Protein AF-A0A7J4VI75-F1 (afdb_monomer)

Radius of gyration: 18.7 Å; Cα contacts (8 Å, |Δi|>4): 49; chains: 1; bounding box: 31×25×63 Å

Sequence (62 aa):
MSDVDRPTLQRAPALVAHKCHCGDWAGFGFTPPGRQQETQWWCWKHYPYRHPDTKAGAEPRS

Solvent-accessible surface area (backbone atoms only — not comparable to full-atom values): 4427 Å² total; per-residue (Å²): 136,60,81,86,76,56,78,78,80,89,60,85,75,85,81,83,82,49,54,15,94,86,68,47,66,29,83,49,70,55,63,64,87,95,52,100,58,78,66,47,41,25,21,85,93,64,46,86,74,75,55,91,82,62,70,88,77,82,75,82,81,127

Foldseek 3Di:
DDPVPDDDDPDDDPDPWDAAPVRHTFDDWDDPPPDPDDTHTDDPVRPPDDDPPPDPDPDPDD

Secondary structure (DSSP, 8-state):
--GGGSPP-SS-------B-TTSSBPSEEEPPTT--PPPEEE-GGG-----TT--S------

Structure (mmCIF, N/CA/C/O backbone):
data_AF-A0A7J4VI75-F1
#
_entry.id   AF-A0A7J4VI75-F1
#
loop_
_atom_site.group_PDB
_atom_site.id
_atom_site.type_symbol
_atom_site.label_atom_id
_atom_site.label_alt_id
_atom_site.label_comp_id
_atom_site.label_asym_id
_atom_site.label_entity_id
_atom_site.label_seq_id
_atom_site.pdbx_PDB_ins_code
_atom_site.Cartn_x
_atom_site.Cartn_y
_atom_site.Cartn_z
_atom_site.occupancy
_atom_site.B_iso_or_equiv
_atom_site.auth_seq_id
_atom_site.auth_comp_id
_atom_site.auth_asym_id
_atom_site.auth_atom_id
_atom_site.pdbx_PDB_model_num
ATOM 1 N N . MET A 1 1 ? 21.209 7.291 17.939 1.00 47.78 1 MET A N 1
ATOM 2 C CA . MET A 1 1 ? 19.854 7.253 18.525 1.00 47.78 1 MET A CA 1
ATOM 3 C C . MET A 1 1 ? 19.484 5.790 18.626 1.00 47.78 1 MET A C 1
ATOM 5 O O . MET A 1 1 ? 19.484 5.129 17.591 1.00 47.78 1 MET A O 1
ATOM 9 N N . SER A 1 2 ? 19.325 5.272 19.840 1.00 78.94 2 SER A N 1
ATOM 10 C CA . SER A 1 2 ? 19.030 3.856 20.074 1.00 78.94 2 SER A CA 1
ATOM 11 C C . SER A 1 2 ? 17.516 3.649 20.061 1.00 78.94 2 SER A C 1
ATOM 13 O O . SER A 1 2 ? 16.767 4.566 20.380 1.00 78.94 2 SER A O 1
ATOM 15 N N . ASP A 1 3 ? 17.043 2.454 19.702 1.00 73.50 3 ASP A N 1
ATOM 16 C CA . ASP A 1 3 ? 15.601 2.142 19.675 1.00 73.50 3 ASP A CA 1
ATOM 17 C C . ASP A 1 3 ? 14.922 2.341 21.051 1.00 73.50 3 ASP A C 1
ATOM 19 O O . ASP A 1 3 ? 13.752 2.699 21.129 1.00 73.50 3 ASP A O 1
ATOM 23 N N . VAL A 1 4 ? 15.704 2.237 22.133 1.00 81.50 4 VAL A N 1
ATOM 24 C CA . VAL A 1 4 ? 15.289 2.475 23.529 1.00 81.50 4 VAL A CA 1
ATOM 25 C C . VAL A 1 4 ? 14.853 3.924 23.790 1.00 81.50 4 VAL A C 1
ATOM 27 O O . VAL A 1 4 ? 14.047 4.168 24.683 1.00 81.50 4 VAL A O 1
ATOM 30 N N . ASP A 1 5 ? 15.332 4.886 22.998 1.00 84.88 5 ASP A N 1
ATOM 31 C CA . ASP A 1 5 ? 14.971 6.302 23.142 1.00 84.88 5 ASP A CA 1
ATOM 32 C C . ASP A 1 5 ? 13.649 6.646 22.429 1.00 84.88 5 ASP A C 1
ATOM 34 O O . ASP A 1 5 ? 13.213 7.802 22.428 1.00 84.88 5 ASP A O 1
ATOM 38 N N . ARG A 1 6 ? 13.013 5.673 21.760 1.00 79.25 6 ARG A N 1
ATOM 39 C CA . ARG A 1 6 ? 11.805 5.923 20.976 1.00 79.25 6 ARG A CA 1
ATOM 40 C C . ARG A 1 6 ? 10.583 5.996 21.902 1.00 79.25 6 ARG A C 1
ATOM 42 O O . ARG A 1 6 ? 10.323 5.051 22.644 1.00 79.25 6 ARG A O 1
ATOM 49 N N . PRO A 1 7 ? 9.791 7.082 21.854 1.00 80.69 7 PRO A N 1
ATOM 50 C CA . PRO A 1 7 ? 8.597 7.194 22.680 1.00 80.69 7 PRO A CA 1
ATOM 51 C C . PRO A 1 7 ? 7.593 6.091 22.333 1.00 80.69 7 PRO A C 1
ATOM 53 O O . PRO A 1 7 ? 7.372 5.775 21.159 1.00 80.69 7 PRO A O 1
ATOM 56 N N . THR A 1 8 ? 6.956 5.530 2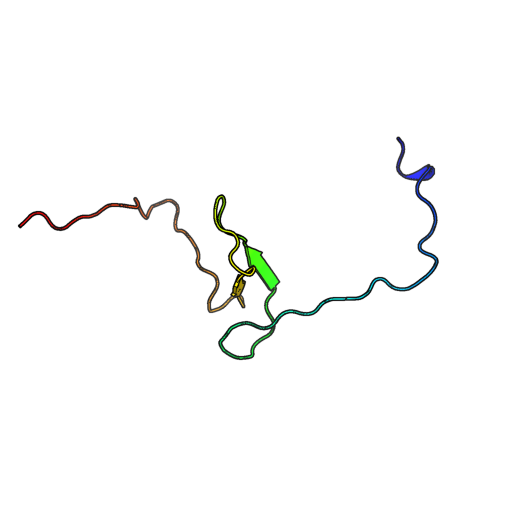3.361 1.00 81.44 8 THR A N 1
ATOM 57 C CA . THR A 1 8 ? 5.869 4.564 23.203 1.00 81.44 8 THR A CA 1
ATOM 58 C C . THR A 1 8 ? 4.714 5.186 22.425 1.00 81.44 8 THR A C 1
ATOM 60 O O . THR A 1 8 ? 4.333 6.342 22.628 1.00 81.44 8 THR A O 1
ATOM 63 N N . LEU A 1 9 ? 4.156 4.410 21.494 1.00 80.81 9 LEU A N 1
ATOM 64 C CA . LEU A 1 9 ? 3.060 4.856 20.644 1.00 80.81 9 LEU A CA 1
ATOM 65 C C . LEU A 1 9 ? 1.823 5.134 21.518 1.00 80.81 9 LEU A C 1
ATOM 67 O O . LEU A 1 9 ? 1.203 4.207 22.029 1.00 80.81 9 LEU A O 1
ATOM 71 N N . GLN A 1 10 ? 1.453 6.405 21.695 1.00 86.56 10 GLN A N 1
ATOM 72 C CA . GLN A 1 10 ? 0.318 6.779 22.558 1.00 86.56 10 GLN A CA 1
ATOM 73 C C . GLN A 1 10 ? -1.059 6.505 21.935 1.00 86.56 10 GLN A C 1
ATOM 75 O O . GLN A 1 10 ? -2.080 6.576 22.613 1.00 86.56 10 GLN A O 1
ATOM 80 N N . ARG A 1 11 ? -1.108 6.217 20.632 1.00 82.69 11 ARG A N 1
ATOM 81 C CA . ARG A 1 11 ? -2.339 5.923 19.893 1.00 82.69 11 ARG A CA 1
ATOM 82 C C . ARG A 1 11 ? -2.054 4.978 18.741 1.00 82.69 11 ARG A C 1
ATOM 84 O O . ARG A 1 11 ? -0.945 4.990 18.208 1.00 82.69 11 ARG A O 1
ATOM 91 N N . ALA A 1 12 ? -3.068 4.224 18.322 1.00 80.94 12 ALA A N 1
ATOM 92 C CA . ALA A 1 12 ? -2.975 3.409 17.121 1.00 80.94 12 ALA A CA 1
ATOM 93 C C . ALA A 1 12 ? -2.614 4.297 15.911 1.00 80.94 12 ALA A C 1
ATOM 95 O O . ALA A 1 12 ? -3.187 5.383 15.754 1.00 80.94 12 ALA A O 1
ATOM 96 N N . PRO A 1 13 ? -1.666 3.871 15.062 1.00 75.81 13 PRO A N 1
ATOM 97 C CA . PRO A 1 13 ? -1.380 4.585 13.835 1.00 75.81 13 PRO A CA 1
ATOM 98 C C . PRO A 1 13 ? -2.594 4.489 12.908 1.00 75.81 13 PRO A C 1
ATOM 100 O O . PRO A 1 13 ? -3.255 3.453 12.834 1.00 75.81 13 PRO A O 1
ATOM 103 N N . ALA A 1 14 ? -2.889 5.575 12.193 1.00 77.19 14 ALA A N 1
ATOM 104 C CA . ALA A 1 14 ? -3.900 5.545 11.149 1.00 77.19 14 ALA A CA 1
ATOM 105 C C . ALA A 1 14 ? -3.410 4.613 10.034 1.00 77.19 14 ALA A C 1
ATOM 107 O O . ALA A 1 14 ? -2.451 4.924 9.329 1.00 77.19 14 ALA A O 1
ATOM 108 N N . LEU A 1 15 ? -4.050 3.453 9.900 1.00 69.88 15 LEU A N 1
ATOM 109 C CA . LEU A 1 15 ? -3.800 2.544 8.791 1.00 69.88 15 LEU A CA 1
ATOM 110 C C . LEU A 1 15 ? -4.484 3.122 7.553 1.00 69.88 15 LEU A C 1
ATOM 112 O O . LEU A 1 15 ? -5.698 3.000 7.388 1.00 69.88 15 LEU A O 1
ATOM 116 N N . VAL A 1 16 ? -3.713 3.788 6.696 1.00 77.81 16 VAL A N 1
ATOM 117 C CA . VAL A 1 16 ? -4.216 4.246 5.400 1.00 77.81 16 VAL A CA 1
ATOM 118 C C . VAL A 1 16 ? -4.208 3.048 4.457 1.00 77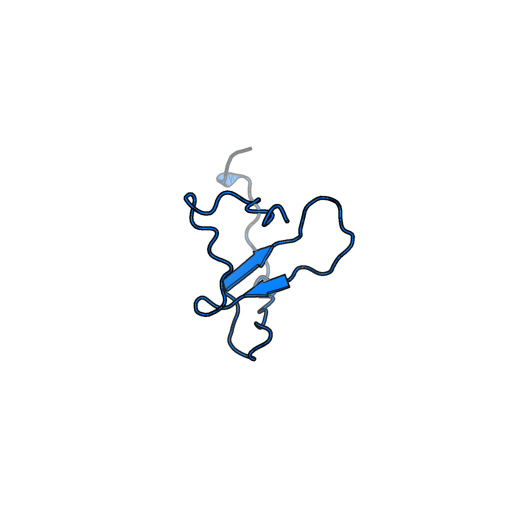.81 16 VAL A C 1
ATOM 120 O O . VAL A 1 16 ? -3.160 2.608 3.992 1.00 77.81 16 VAL A O 1
ATOM 123 N N . ALA A 1 17 ? -5.388 2.476 4.231 1.00 80.31 17 ALA A N 1
ATOM 124 C CA . ALA A 1 17 ? -5.554 1.356 3.323 1.00 80.31 17 ALA A CA 1
ATOM 125 C C . ALA A 1 17 ? -5.835 1.877 1.909 1.00 80.31 17 ALA A C 1
ATOM 127 O O . ALA A 1 17 ? -6.767 2.652 1.690 1.00 80.31 17 ALA A O 1
ATOM 128 N N . HIS A 1 18 ? -5.031 1.438 0.947 1.00 87.56 18 HIS A N 1
ATOM 129 C CA . HIS A 1 18 ? -5.140 1.869 -0.441 1.00 87.56 18 HIS A CA 1
ATOM 130 C C . HIS A 1 18 ? -5.782 0.788 -1.308 1.00 87.56 18 HIS A C 1
ATOM 132 O O . HIS A 1 18 ? -5.635 -0.410 -1.051 1.00 87.56 18 HIS A O 1
ATOM 138 N N . LYS A 1 19 ? -6.500 1.211 -2.352 1.00 89.06 19 LYS A N 1
ATOM 139 C CA . LYS A 1 19 ? -7.139 0.312 -3.316 1.00 89.06 19 LYS A CA 1
ATOM 140 C C . LYS A 1 19 ? -6.438 0.379 -4.661 1.00 89.06 19 LYS A C 1
ATOM 142 O O . LYS A 1 19 ? -5.993 1.437 -5.096 1.00 89.06 19 LYS A O 1
ATOM 147 N N . CYS A 1 20 ? -6.375 -0.767 -5.320 1.00 90.62 20 CYS A N 1
ATOM 148 C CA . CYS A 1 20 ? -6.024 -0.857 -6.722 1.00 90.62 20 CYS A CA 1
ATOM 149 C C . CYS A 1 20 ? -7.177 -0.317 -7.583 1.00 90.62 20 CYS A C 1
ATOM 151 O O . CYS A 1 20 ? -8.330 -0.296 -7.152 1.00 90.62 20 CYS A O 1
ATOM 153 N N . HIS A 1 21 ? -6.884 0.049 -8.831 1.00 87.06 21 HIS A N 1
ATOM 154 C CA . HIS A 1 21 ? -7.895 0.474 -9.805 1.00 87.06 21 HIS A CA 1
ATOM 155 C C . HIS A 1 21 ? -8.987 -0.586 -10.050 1.00 87.06 21 HIS A C 1
ATOM 157 O O . HIS A 1 21 ? -10.095 -0.244 -10.443 1.00 87.06 21 HIS A O 1
ATOM 163 N N . CYS A 1 22 ? -8.707 -1.866 -9.778 1.00 89.50 22 CYS A N 1
ATOM 164 C CA . CYS A 1 22 ? -9.681 -2.955 -9.866 1.00 89.50 22 CYS A CA 1
ATOM 165 C C . CYS A 1 22 ? -10.558 -3.120 -8.607 1.00 89.50 22 CYS A C 1
ATOM 167 O O . CYS A 1 22 ? -11.372 -4.036 -8.550 1.00 89.50 22 CYS A O 1
ATOM 169 N N . GLY A 1 23 ? -10.371 -2.286 -7.579 1.00 89.00 23 GLY A N 1
ATOM 170 C CA . GLY A 1 23 ? -11.124 -2.328 -6.322 1.00 89.00 23 GLY A CA 1
ATOM 171 C C . GLY A 1 23 ? -10.543 -3.239 -5.232 1.00 89.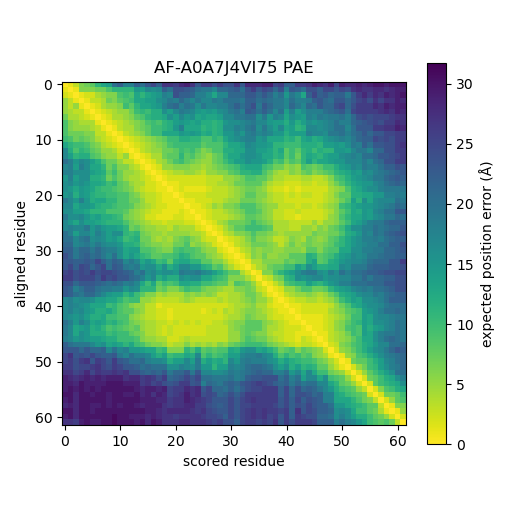00 23 GLY A C 1
ATOM 172 O O . GLY A 1 23 ? -10.909 -3.068 -4.068 1.00 89.00 23 GLY A O 1
ATOM 173 N N . ASP A 1 24 ? -9.614 -4.139 -5.576 1.00 90.50 24 ASP A N 1
ATOM 174 C CA . ASP A 1 24 ? -8.887 -4.978 -4.610 1.00 90.50 24 ASP A CA 1
ATOM 175 C C . ASP A 1 24 ? -7.938 -4.139 -3.739 1.00 90.50 24 ASP A C 1
ATOM 177 O O . ASP A 1 24 ? -7.449 -3.081 -4.146 1.00 90.50 24 ASP A O 1
ATOM 181 N N . TRP A 1 25 ? -7.620 -4.642 -2.545 1.00 88.81 25 TRP A N 1
ATOM 182 C CA . TRP A 1 25 ? -6.633 -4.024 -1.659 1.00 88.81 25 TRP A CA 1
ATOM 183 C C . TRP A 1 25 ? -5.239 -4.000 -2.295 1.00 88.81 25 TRP A C 1
ATOM 185 O O . TRP A 1 25 ? -4.754 -5.005 -2.824 1.00 88.81 25 TRP A O 1
ATOM 195 N N . ALA A 1 26 ? -4.590 -2.838 -2.235 1.00 89.56 26 ALA A N 1
ATOM 196 C CA . ALA A 1 26 ? -3.228 -2.650 -2.710 1.00 89.56 26 ALA A CA 1
ATOM 197 C C . ALA A 1 26 ? -2.216 -2.868 -1.578 1.00 89.56 26 ALA A C 1
ATOM 199 O O . ALA A 1 26 ? -2.429 -2.422 -0.453 1.00 89.56 26 ALA A O 1
ATOM 200 N N . GLY A 1 27 ? -1.104 -3.537 -1.892 1.00 79.94 27 GLY A N 1
ATOM 201 C CA . GLY A 1 27 ? 0.005 -3.755 -0.953 1.00 79.94 27 GLY A CA 1
ATOM 202 C C . GLY A 1 27 ? 1.185 -2.803 -1.160 1.00 79.94 27 GLY A C 1
ATOM 203 O O . GLY A 1 27 ? 2.011 -2.655 -0.266 1.00 79.94 27 GLY A O 1
ATOM 204 N N . PHE A 1 28 ? 1.270 -2.159 -2.332 1.00 77.31 28 PHE A N 1
ATOM 205 C CA . PHE A 1 28 ? 2.404 -1.320 -2.724 1.00 77.31 28 PHE A CA 1
ATOM 206 C C . PHE A 1 28 ? 1.937 -0.093 -3.498 1.00 77.31 28 PHE A C 1
ATOM 208 O O . PHE A 1 28 ? 1.052 -0.189 -4.355 1.00 77.31 28 PHE A O 1
ATOM 215 N N . GLY A 1 29 ? 2.577 1.039 -3.210 1.00 78.88 29 GLY A N 1
ATOM 216 C CA . GLY A 1 29 ? 2.418 2.283 -3.944 1.00 78.88 29 GLY A CA 1
ATOM 217 C C . GLY A 1 29 ? 3.775 2.843 -4.348 1.00 78.88 29 GLY A C 1
ATOM 218 O O . GLY A 1 29 ? 4.724 2.802 -3.568 1.00 78.88 29 GLY A O 1
ATOM 219 N N . PHE A 1 30 ? 3.869 3.351 -5.572 1.00 74.06 30 PHE A N 1
ATOM 220 C CA . PHE A 1 30 ? 5.075 3.976 -6.110 1.00 74.06 30 PHE A CA 1
ATOM 221 C C . PHE A 1 30 ? 4.717 5.345 -6.669 1.00 74.06 30 PHE A C 1
ATOM 223 O O . PHE A 1 30 ? 3.742 5.500 -7.409 1.00 74.06 30 PHE A O 1
ATOM 230 N N . THR A 1 31 ? 5.547 6.331 -6.349 1.00 69.81 31 THR A N 1
ATOM 231 C CA . THR A 1 31 ? 5.513 7.651 -6.975 1.00 69.81 31 THR A CA 1
ATOM 232 C C . THR A 1 31 ? 6.663 7.712 -7.980 1.00 69.81 31 THR A C 1
ATOM 234 O O . THR A 1 31 ? 7.819 7.567 -7.575 1.00 69.81 31 THR A O 1
ATOM 237 N N . PRO A 1 32 ? 6.401 7.884 -9.288 1.00 66.44 32 PRO A N 1
ATOM 238 C CA . PRO A 1 32 ? 7.467 8.017 -10.273 1.00 66.44 32 PRO A CA 1
ATOM 239 C C . PRO A 1 32 ? 8.350 9.234 -9.942 1.00 66.44 32 PRO A C 1
ATOM 241 O O . PRO A 1 32 ? 7.807 10.315 -9.695 1.00 66.44 32 PRO A O 1
ATOM 244 N N . PRO A 1 33 ? 9.691 9.110 -9.962 1.00 62.84 33 PRO A N 1
ATOM 245 C CA . PRO A 1 33 ? 10.568 10.247 -9.706 1.00 62.84 33 PRO A CA 1
ATOM 246 C C . PRO A 1 33 ? 10.338 11.344 -10.755 1.00 62.84 33 PRO A C 1
ATOM 248 O O . PRO A 1 33 ? 10.246 11.070 -11.951 1.00 62.84 33 PRO A O 1
ATOM 251 N N . GLY A 1 34 ? 10.231 12.594 -10.300 1.00 63.50 34 GLY A N 1
ATOM 252 C CA . GLY A 1 34 ? 10.117 13.768 -11.172 1.00 63.50 34 GLY A CA 1
ATOM 253 C C . GLY A 1 34 ? 8.703 14.127 -11.643 1.00 63.50 34 GLY A C 1
ATOM 254 O O . GLY A 1 34 ? 8.565 15.053 -12.439 1.00 63.50 34 GLY A O 1
ATOM 255 N N . ARG A 1 35 ? 7.645 13.459 -11.163 1.00 57.81 35 ARG A N 1
ATOM 256 C CA . ARG A 1 35 ? 6.257 13.886 -11.417 1.00 57.81 35 ARG A CA 1
ATOM 257 C C . ARG A 1 35 ? 5.548 14.228 -10.111 1.00 57.81 35 ARG A C 1
ATOM 259 O O . ARG A 1 35 ? 5.554 13.420 -9.192 1.00 57.81 35 ARG A O 1
ATOM 266 N N . GLN A 1 36 ? 4.849 15.365 -10.068 1.00 61.69 36 GLN A N 1
ATOM 267 C CA . GLN A 1 36 ? 3.830 15.662 -9.044 1.00 61.69 36 GLN A CA 1
ATOM 268 C C . GLN A 1 36 ? 2.548 14.830 -9.260 1.00 61.69 36 GLN A C 1
ATOM 270 O O . GLN A 1 36 ? 1.439 15.336 -9.131 1.00 61.69 36 GLN A O 1
ATOM 275 N N . GLN A 1 37 ? 2.683 13.576 -9.692 1.00 62.56 37 GLN A N 1
ATOM 276 C CA . GLN A 1 37 ? 1.532 12.701 -9.884 1.00 62.56 37 GLN A CA 1
ATOM 277 C C . GLN A 1 37 ? 1.210 11.971 -8.589 1.00 62.56 37 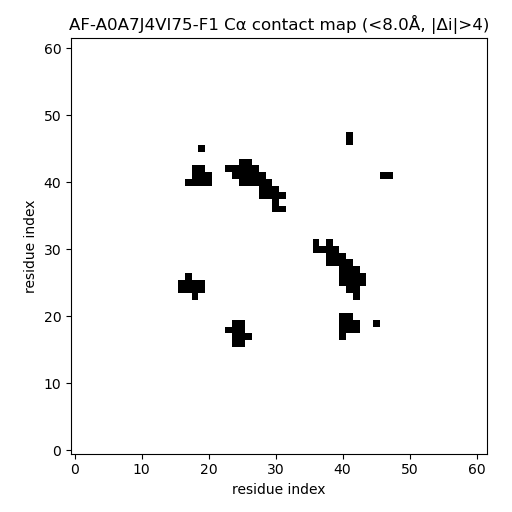GLN A C 1
ATOM 279 O O . GLN A 1 37 ? 2.101 11.643 -7.803 1.00 62.56 37 GLN A O 1
ATOM 284 N N . GLU A 1 38 ? -0.079 11.709 -8.402 1.00 70.94 38 GLU A N 1
ATOM 285 C CA . GLU A 1 38 ? -0.587 10.913 -7.296 1.00 70.94 38 GLU A CA 1
ATOM 286 C C . GLU A 1 38 ? 0.081 9.534 -7.277 1.00 70.94 38 GLU A C 1
ATOM 288 O O . GLU A 1 38 ? 0.291 8.901 -8.318 1.00 70.94 38 GLU A O 1
ATOM 293 N N . THR A 1 39 ? 0.435 9.071 -6.077 1.00 78.19 39 THR A N 1
ATOM 294 C CA . THR A 1 39 ? 0.959 7.722 -5.860 1.00 78.19 39 THR A CA 1
ATOM 295 C C . THR A 1 39 ? -0.032 6.705 -6.410 1.00 78.19 39 THR A C 1
ATOM 297 O O . THR A 1 39 ? -1.174 6.637 -5.954 1.00 78.19 39 THR A O 1
ATOM 300 N N . GLN A 1 40 ? 0.404 5.903 -7.378 1.00 83.00 40 GLN A N 1
ATOM 301 C CA . GLN A 1 40 ? -0.408 4.813 -7.908 1.00 83.00 40 GLN A CA 1
ATOM 302 C C . GLN A 1 40 ? -0.271 3.587 -7.003 1.00 83.00 40 GLN A C 1
ATOM 304 O O . GLN A 1 40 ? 0.805 3.333 -6.462 1.00 83.00 40 GLN A O 1
ATOM 309 N N . TRP A 1 41 ? -1.367 2.844 -6.833 1.00 87.44 41 TRP A N 1
ATOM 310 C CA . TRP A 1 41 ? -1.476 1.714 -5.910 1.00 87.44 41 TRP A CA 1
ATOM 311 C C . TRP A 1 41 ? -1.888 0.437 -6.647 1.00 87.44 41 TRP A C 1
ATOM 313 O O . TRP A 1 41 ? -2.828 0.445 -7.448 1.00 87.44 41 TRP A O 1
ATOM 323 N N . TRP A 1 42 ? -1.216 -0.679 -6.350 1.00 88.69 42 TRP A N 1
ATOM 324 C CA . TRP A 1 42 ? -1.441 -1.956 -7.037 1.00 88.69 42 TRP A CA 1
ATOM 325 C C . TRP A 1 42 ? -1.677 -3.123 -6.074 1.00 88.69 42 TRP A C 1
ATOM 327 O O . TRP A 1 42 ? -1.018 -3.253 -5.038 1.00 88.69 42 TRP A O 1
ATOM 337 N N . CYS A 1 43 ? -2.614 -4.002 -6.440 1.00 90.56 43 CYS A N 1
ATOM 338 C CA . CYS A 1 43 ? -2.730 -5.337 -5.856 1.00 90.56 43 CYS A CA 1
ATOM 339 C C . CYS A 1 43 ? -1.704 -6.280 -6.510 1.00 90.56 43 CYS A C 1
ATOM 341 O O . CYS A 1 43 ? -1.188 -5.985 -7.585 1.00 90.56 43 CYS A O 1
ATOM 343 N N . TRP A 1 44 ? -1.431 -7.439 -5.907 1.00 84.06 44 TRP A N 1
ATOM 344 C CA . TRP A 1 44 ? -0.438 -8.397 -6.419 1.00 84.06 44 TRP A CA 1
ATOM 345 C C . TRP A 1 44 ? -0.686 -8.854 -7.862 1.00 84.06 44 TRP A C 1
ATOM 347 O O . TRP A 1 44 ? 0.265 -9.044 -8.612 1.00 84.06 44 TRP A O 1
ATOM 357 N N . LYS A 1 45 ? -1.956 -8.982 -8.267 1.00 85.81 45 LYS A N 1
ATOM 358 C CA . LYS A 1 45 ? -2.344 -9.379 -9.632 1.00 85.81 45 LYS A CA 1
ATOM 359 C C . LYS A 1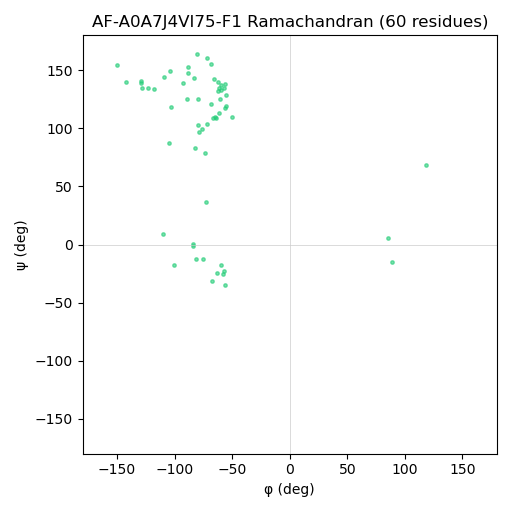 45 ? -1.999 -8.319 -10.680 1.00 85.81 45 LYS A C 1
ATOM 361 O O . LYS A 1 45 ? -1.738 -8.659 -11.825 1.00 85.81 45 LYS A O 1
ATOM 366 N N . HIS A 1 46 ? -2.023 -7.047 -10.285 1.00 88.50 46 HIS A N 1
ATOM 367 C CA . HIS A 1 46 ? -1.778 -5.898 -11.160 1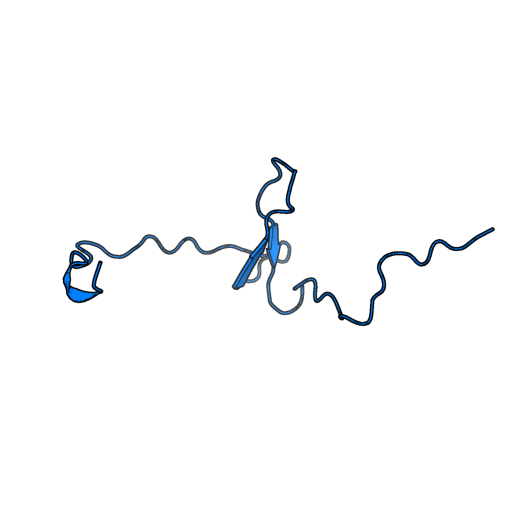.00 88.50 46 HIS A CA 1
ATOM 368 C C . HIS A 1 46 ? -0.453 -5.205 -10.858 1.00 88.50 46 HIS A C 1
ATOM 370 O O . HIS A 1 46 ? -0.205 -4.112 -11.365 1.00 88.50 46 HIS A O 1
ATOM 376 N N . TYR A 1 47 ? 0.379 -5.798 -10.001 1.00 84.56 47 TYR A N 1
ATOM 377 C CA . TYR A 1 47 ? 1.667 -5.228 -9.668 1.00 84.56 47 TYR A CA 1
ATOM 378 C C . TYR A 1 47 ? 2.493 -5.128 -10.954 1.00 84.56 47 TYR A C 1
ATOM 380 O O . TYR A 1 47 ? 2.646 -6.142 -11.643 1.00 84.56 47 TYR A O 1
ATOM 388 N N . PRO A 1 48 ? 3.017 -3.941 -11.307 1.00 76.19 48 PRO A N 1
ATOM 389 C CA . PRO A 1 48 ? 3.833 -3.769 -12.496 1.00 76.19 48 PRO A CA 1
ATOM 390 C C . PRO A 1 48 ? 5.199 -4.401 -12.230 1.00 76.19 48 PRO A C 1
ATOM 392 O O . PRO A 1 48 ? 6.172 -3.727 -11.891 1.00 76.19 48 PRO A O 1
ATOM 395 N N . TYR A 1 49 ? 5.262 -5.727 -12.326 1.00 71.31 49 TYR A N 1
ATOM 396 C CA . TYR A 1 49 ? 6.503 -6.459 -12.180 1.00 71.31 49 TYR A CA 1
ATOM 397 C C . TYR A 1 49 ? 7.397 -6.101 -13.361 1.00 71.31 49 TYR A C 1
ATOM 399 O O . TYR A 1 49 ? 7.144 -6.477 -14.506 1.00 71.31 49 TYR A O 1
ATOM 407 N N . ARG A 1 50 ? 8.451 -5.336 -13.086 1.00 61.62 50 ARG A N 1
ATOM 408 C CA . ARG A 1 50 ? 9.502 -5.100 -14.062 1.00 61.62 50 ARG A CA 1
ATOM 409 C C . ARG A 1 50 ? 10.386 -6.339 -14.044 1.00 61.62 50 ARG A C 1
ATOM 411 O O . ARG A 1 50 ? 11.238 -6.466 -13.170 1.00 61.62 50 ARG A O 1
ATOM 418 N N . HIS A 1 51 ? 10.160 -7.264 -14.977 1.00 57.12 51 HIS A N 1
ATOM 419 C CA . HIS A 1 51 ? 11.134 -8.325 -15.206 1.00 57.12 51 HIS A CA 1
ATOM 420 C C . HIS A 1 51 ? 12.487 -7.652 -15.493 1.00 57.12 51 HIS A C 1
ATOM 422 O O . HIS A 1 51 ? 12.541 -6.755 -16.341 1.00 57.12 51 HIS A O 1
ATOM 428 N N . PRO A 1 52 ? 13.574 -8.031 -14.799 1.00 56.88 52 PRO A N 1
ATOM 429 C CA . PRO A 1 52 ? 14.901 -7.475 -15.065 1.00 56.88 52 PRO A CA 1
ATOM 430 C C . PRO A 1 52 ? 15.366 -7.747 -16.508 1.00 56.88 52 PRO A C 1
ATOM 432 O O . PRO A 1 52 ? 16.226 -7.032 -17.020 1.00 56.88 52 PRO A O 1
ATOM 435 N N . ASP A 1 53 ? 14.738 -8.708 -17.190 1.00 54.38 53 ASP A N 1
ATOM 436 C CA . ASP A 1 53 ? 14.959 -9.028 -18.602 1.00 54.38 53 ASP A CA 1
ATOM 437 C C . ASP A 1 53 ?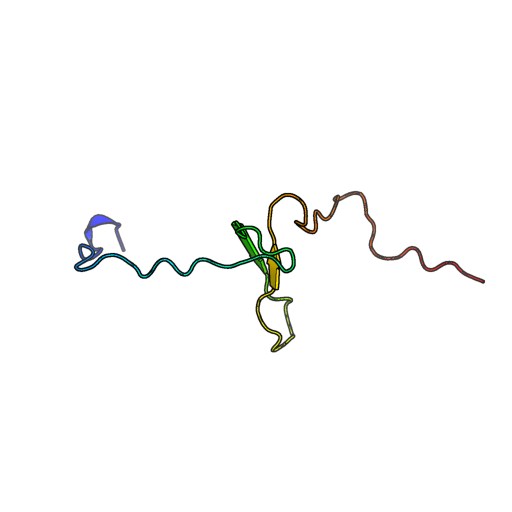 14.203 -8.113 -19.578 1.00 54.38 53 ASP A C 1
ATOM 439 O O . ASP A 1 53 ? 14.496 -8.098 -20.775 1.00 54.38 53 ASP A O 1
ATOM 443 N N . THR A 1 54 ? 13.251 -7.302 -19.108 1.00 51.62 54 THR A N 1
ATOM 444 C CA . THR A 1 54 ? 12.554 -6.341 -19.967 1.00 51.62 54 THR A CA 1
ATOM 445 C C . THR A 1 54 ? 13.413 -5.089 -20.116 1.00 51.62 54 THR A C 1
ATOM 447 O O . THR A 1 54 ? 13.236 -4.083 -19.422 1.00 51.62 54 THR A O 1
ATOM 450 N N . LYS A 1 55 ? 14.372 -5.151 -21.046 1.00 46.72 55 LYS A N 1
ATOM 451 C CA . LYS A 1 55 ? 15.028 -3.965 -21.605 1.00 46.72 55 LYS A CA 1
ATOM 452 C C . LYS A 1 55 ? 13.933 -2.994 -22.052 1.00 46.72 55 LYS A C 1
ATOM 454 O O . LYS A 1 55 ? 13.199 -3.255 -23.000 1.00 46.72 55 LYS A O 1
ATOM 459 N N . ALA A 1 56 ? 13.797 -1.882 -21.338 1.00 52.06 56 ALA A N 1
ATOM 460 C CA . ALA A 1 56 ? 13.015 -0.757 -21.814 1.00 52.06 56 ALA A CA 1
ATOM 461 C C . ALA A 1 56 ? 13.671 -0.263 -23.111 1.00 52.06 56 ALA A C 1
ATOM 463 O O . ALA A 1 56 ? 14.809 0.198 -23.072 1.00 52.06 56 ALA A O 1
ATOM 464 N N . GLY A 1 57 ? 12.974 -0.411 -24.237 1.00 48.28 57 GLY A N 1
ATOM 465 C CA . GLY A 1 57 ? 13.423 0.078 -25.541 1.00 48.28 57 GLY A CA 1
ATOM 466 C C . GLY A 1 57 ? 13.635 -1.018 -26.581 1.00 48.28 57 GLY A C 1
ATOM 467 O O . GLY A 1 57 ? 14.758 -1.245 -27.014 1.00 48.28 57 GLY A O 1
ATOM 468 N N . ALA A 1 58 ? 12.554 -1.658 -27.025 1.00 41.75 58 ALA A N 1
ATOM 469 C CA . ALA A 1 58 ? 12.480 -2.152 -28.396 1.00 41.75 58 ALA A CA 1
ATOM 470 C C . ALA A 1 58 ? 11.554 -1.198 -29.157 1.00 41.75 58 ALA A C 1
ATOM 472 O O . ALA A 1 58 ? 10.340 -1.374 -29.192 1.00 41.75 58 ALA A O 1
ATOM 473 N N . GLU A 1 59 ? 12.143 -0.130 -29.683 1.00 45.25 59 GLU A N 1
ATOM 474 C CA . GLU A 1 59 ? 11.546 0.657 -30.756 1.00 45.25 59 GLU A CA 1
ATOM 475 C C . GLU A 1 59 ? 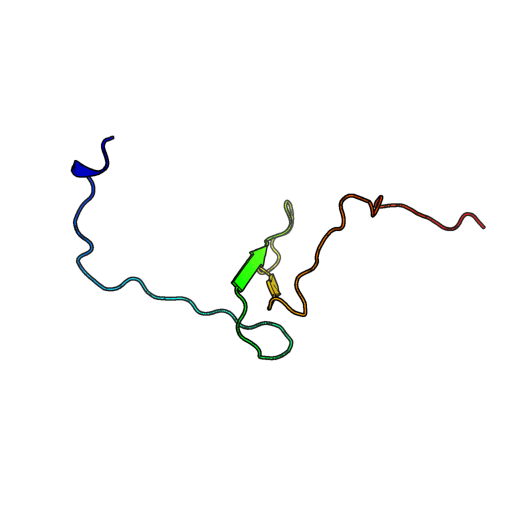11.548 -0.219 -32.021 1.00 45.25 59 GLU A C 1
ATOM 477 O O . GLU A 1 59 ? 12.623 -0.685 -32.417 1.00 45.25 59 GLU A O 1
ATOM 482 N N . PRO A 1 60 ? 10.398 -0.516 -32.654 1.00 44.62 60 PRO A N 1
ATOM 483 C CA . PRO A 1 60 ? 10.420 -1.139 -33.964 1.00 44.62 60 PRO A CA 1
ATOM 484 C C . PRO A 1 60 ? 10.884 -0.082 -34.968 1.00 44.62 60 PRO A C 1
ATOM 486 O O . PRO A 1 60 ? 10.139 0.824 -35.337 1.00 44.62 60 PRO A O 1
ATOM 489 N N . ARG A 1 61 ? 12.147 -0.196 -35.389 1.00 45.53 61 ARG A N 1
ATOM 490 C CA . ARG A 1 61 ? 12.669 0.512 -36.560 1.00 45.53 61 ARG A CA 1
ATOM 491 C C . ARG A 1 61 ? 11.791 0.133 -37.756 1.00 45.53 61 ARG A C 1
ATOM 493 O O . ARG A 1 61 ? 11.712 -1.049 -38.089 1.00 45.53 61 ARG A O 1
ATOM 500 N N . SER A 1 62 ? 11.117 1.124 -38.336 1.00 55.72 62 SER A N 1
ATOM 501 C CA . SER A 1 62 ? 10.617 1.053 -39.715 1.00 55.72 62 SER A CA 1
ATOM 502 C C . SER A 1 62 ? 11.746 1.361 -40.690 1.00 55.72 62 SER A C 1
ATOM 504 O O . SER A 1 62 ? 12.655 2.131 -40.297 1.00 55.72 62 SER A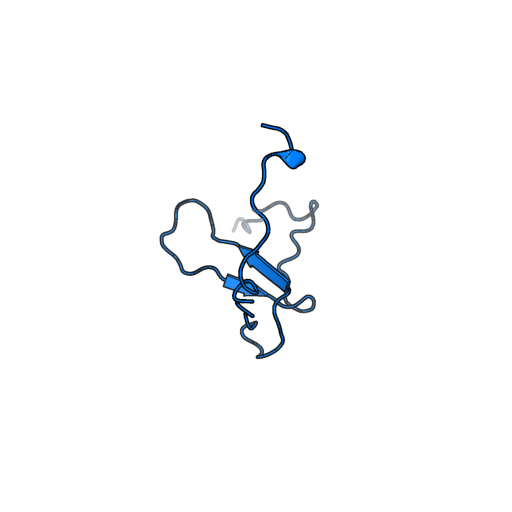 O 1
#

pLDDT: mean 73.02, std 14.52, range [41.75, 90.62]

Mean predicted aligned error: 13.23 Å